Protein AF-A0A956MK33-F1 (afdb_monomer)

Foldseek 3Di:
DDAFDADDPPQGDDRDDDDDDWDKDKDWDQDPQRKIKMKIKTRPVFDADPDQWFPPVCCPDPRTDNRSDDDHNGTMDIDIDMDHDDDD

Sequence (88 aa):
PMRLPSYPAPFERPERSPTFTLHDVRLAWRLPQESELYLAIANVLDHVQPSPLVDPERPFGDAFDTSYVYGPLRGRSLRLGLRHGVAR

Radius of gyration: 20.23 Å; Cα contacts (8 Å, |Δi|>4): 147; chains: 1; bounding box: 44×23×55 Å

pLDDT: mean 94.56, std 5.62, range [61.53, 98.19]

Structure (mmCIF, N/CA/C/O backbone):
data_AF-A0A956MK33-F1
#
_entry.id   AF-A0A956MK33-F1
#
loop_
_atom_site.group_PDB
_atom_site.id
_atom_site.type_symbol
_atom_site.label_atom_id
_atom_site.label_alt_id
_atom_site.label_comp_id
_atom_site.label_asym_id
_atom_site.label_entity_id
_atom_site.label_seq_id
_atom_site.pdbx_PDB_ins_code
_atom_site.Cartn_x
_atom_site.Cartn_y
_atom_site.Cartn_z
_atom_site.occupancy
_atom_site.B_iso_or_equiv
_atom_site.auth_seq_id
_atom_site.auth_comp_id
_atom_site.auth_asym_id
_atom_site.auth_atom_id
_atom_site.pdbx_PDB_model_num
ATOM 1 N N . PRO A 1 1 ? 11.879 -11.308 -2.415 1.00 88.56 1 PRO A N 1
ATOM 2 C CA . PRO A 1 1 ? 11.578 -10.425 -3.571 1.00 88.56 1 PRO A CA 1
ATOM 3 C C . PRO A 1 1 ? 10.938 -11.239 -4.704 1.00 88.56 1 PRO A C 1
ATOM 5 O O . PRO A 1 1 ? 11.461 -12.296 -5.061 1.00 88.56 1 PRO A O 1
ATOM 8 N N . MET A 1 2 ? 9.792 -10.778 -5.205 1.00 94.56 2 MET A N 1
ATOM 9 C CA . MET A 1 2 ? 9.030 -11.410 -6.290 1.00 94.56 2 MET A CA 1
ATOM 10 C C . MET A 1 2 ? 9.723 -11.163 -7.637 1.00 94.56 2 MET A C 1
ATOM 12 O O . MET A 1 2 ? 10.302 -10.095 -7.828 1.00 94.56 2 MET A O 1
ATOM 16 N N . ARG A 1 3 ? 9.688 -12.135 -8.558 1.00 96.12 3 ARG A N 1
ATOM 17 C CA . ARG A 1 3 ? 10.132 -11.931 -9.948 1.00 96.12 3 ARG A CA 1
ATOM 18 C C . ARG A 1 3 ? 9.043 -11.182 -10.719 1.00 96.12 3 ARG A C 1
ATOM 20 O O . ARG A 1 3 ? 7.877 -11.546 -10.604 1.00 96.12 3 ARG A O 1
ATOM 27 N N . LEU A 1 4 ? 9.436 -10.177 -11.490 1.00 96.19 4 LEU A N 1
ATOM 28 C CA . LEU A 1 4 ? 8.549 -9.326 -12.278 1.00 96.19 4 LEU A CA 1
ATOM 29 C C . LEU A 1 4 ? 8.790 -9.522 -13.781 1.00 96.19 4 LEU A C 1
ATOM 31 O O . LEU A 1 4 ? 9.856 -10.020 -14.159 1.00 96.19 4 LEU A O 1
ATOM 35 N N . PRO A 1 5 ? 7.803 -9.180 -14.627 1.00 94.75 5 PRO A N 1
ATOM 36 C CA . PRO A 1 5 ? 7.975 -9.170 -16.073 1.00 94.75 5 PRO A CA 1
ATOM 37 C C . PRO A 1 5 ? 9.134 -8.268 -16.506 1.00 94.75 5 PRO A C 1
ATOM 39 O O . PRO A 1 5 ? 9.446 -7.273 -15.851 1.00 94.75 5 PRO A O 1
ATOM 42 N N . SER A 1 6 ? 9.752 -8.637 -17.623 1.00 94.88 6 SER A N 1
ATOM 43 C CA . SER A 1 6 ? 10.762 -7.834 -18.304 1.00 94.88 6 SER A CA 1
ATOM 44 C C . SER A 1 6 ? 10.101 -7.115 -19.474 1.00 94.88 6 SER A C 1
ATOM 46 O O . SER A 1 6 ? 9.261 -7.704 -20.158 1.00 94.88 6 SER A O 1
ATOM 48 N N . TYR A 1 7 ? 10.478 -5.863 -19.701 1.00 94.62 7 TYR A N 1
ATOM 49 C CA . TYR A 1 7 ? 9.939 -5.037 -20.777 1.00 94.62 7 TYR A CA 1
ATOM 50 C C . TYR A 1 7 ? 11.086 -4.432 -21.585 1.00 94.62 7 TYR A C 1
ATOM 52 O O . TYR A 1 7 ? 12.077 -4.010 -20.988 1.00 94.62 7 TYR A O 1
ATOM 60 N N . PRO A 1 8 ? 10.966 -4.357 -22.921 1.00 93.75 8 PRO A N 1
ATOM 61 C CA . PRO A 1 8 ? 11.950 -3.675 -23.751 1.00 93.75 8 PRO A CA 1
ATOM 62 C C . PRO A 1 8 ? 11.869 -2.149 -23.584 1.00 93.75 8 PRO A C 1
ATOM 64 O O . PRO A 1 8 ? 10.867 -1.608 -23.103 1.00 93.75 8 PRO A O 1
ATOM 67 N N . ALA A 1 9 ? 12.905 -1.441 -24.045 1.00 93.62 9 ALA A N 1
ATOM 68 C CA . ALA A 1 9 ? 12.891 0.016 -24.146 1.00 93.62 9 ALA A CA 1
ATOM 69 C C . ALA A 1 9 ? 11.630 0.519 -24.889 1.00 93.62 9 ALA A C 1
ATOM 71 O O . ALA A 1 9 ? 11.250 -0.066 -25.908 1.00 93.62 9 ALA A O 1
ATOM 72 N N . PRO A 1 10 ? 10.978 1.604 -24.427 1.00 92.44 10 PRO A N 1
ATOM 73 C CA . PRO A 1 10 ? 11.374 2.496 -23.330 1.00 92.44 10 PRO A CA 1
ATOM 74 C C . PRO A 1 10 ? 10.815 2.100 -21.948 1.00 92.44 10 PRO A C 1
ATOM 76 O O . PRO A 1 10 ? 10.948 2.867 -20.998 1.00 92.44 10 PRO A O 1
ATOM 79 N N . PHE A 1 11 ? 10.166 0.941 -21.815 1.00 94.50 11 PHE A N 1
ATOM 80 C CA . PHE A 1 11 ? 9.425 0.551 -20.609 1.00 94.50 11 PHE A CA 1
ATOM 81 C C . PHE A 1 11 ? 10.233 -0.301 -19.627 1.00 94.50 11 PHE A C 1
ATOM 83 O O . PHE A 1 11 ? 9.650 -0.936 -18.749 1.00 94.50 11 PHE A O 1
ATOM 90 N N . GLU A 1 12 ? 11.558 -0.313 -19.760 1.00 94.38 12 GLU A N 1
ATOM 91 C CA . GLU A 1 12 ? 12.459 -1.069 -18.894 1.00 94.38 12 GLU A CA 1
ATOM 92 C C . GLU A 1 12 ? 12.217 -0.747 -17.413 1.00 94.38 12 GLU A C 1
ATOM 94 O O . GLU A 1 12 ? 12.150 0.412 -16.992 1.00 94.38 12 GLU A O 1
ATOM 99 N N . ARG A 1 13 ? 12.070 -1.801 -16.607 1.00 93.69 13 ARG A N 1
ATOM 100 C CA . ARG A 1 13 ? 11.801 -1.730 -15.168 1.00 93.69 13 ARG A CA 1
ATOM 101 C C . ARG A 1 13 ? 12.519 -2.874 -14.442 1.00 93.69 13 ARG A C 1
ATOM 103 O O . ARG A 1 13 ? 12.865 -3.871 -15.075 1.00 93.69 13 ARG A O 1
ATOM 110 N N . PRO A 1 14 ? 12.747 -2.768 -13.120 1.00 95.38 14 PRO A N 1
ATOM 111 C CA . PRO A 1 14 ? 13.367 -3.844 -12.352 1.00 95.38 14 PRO A CA 1
ATOM 112 C C . PRO A 1 14 ? 12.617 -5.184 -12.455 1.00 95.38 14 PRO A C 1
ATOM 114 O O . PRO A 1 14 ? 11.450 -5.290 -12.102 1.00 95.38 14 PRO A O 1
ATOM 117 N N . GLU A 1 15 ? 13.315 -6.263 -12.809 1.00 96.44 15 GLU A N 1
ATOM 118 C CA . GLU A 1 15 ? 12.725 -7.616 -12.893 1.00 96.44 15 GLU A CA 1
ATOM 119 C C . GLU A 1 15 ? 12.513 -8.289 -11.521 1.00 96.44 15 GLU A C 1
ATOM 121 O O . GLU A 1 15 ? 12.156 -9.469 -11.419 1.00 96.44 15 GLU A O 1
ATOM 126 N N . ARG A 1 16 ? 12.771 -7.566 -10.428 1.00 97.06 16 ARG A N 1
ATOM 127 C CA . ARG A 1 16 ? 12.547 -8.028 -9.057 1.00 97.06 16 ARG A CA 1
ATOM 128 C C . ARG A 1 16 ? 11.935 -6.925 -8.216 1.00 97.06 16 ARG A C 1
ATOM 130 O O . ARG A 1 16 ? 12.390 -5.785 -8.249 1.00 97.06 16 ARG A O 1
ATOM 137 N N . SER A 1 17 ? 10.947 -7.297 -7.408 1.00 96.56 17 SER A N 1
ATOM 138 C CA . SER A 1 17 ? 10.330 -6.370 -6.467 1.00 96.56 17 SER A CA 1
ATOM 139 C C . SER A 1 17 ? 11.343 -5.914 -5.409 1.00 96.56 17 SER A C 1
ATOM 141 O O . SER A 1 17 ? 12.173 -6.726 -4.970 1.00 96.56 17 SER A O 1
ATOM 143 N N . PRO A 1 18 ? 11.240 -4.668 -4.914 1.00 96.19 18 PRO A N 1
ATOM 144 C CA . PRO A 1 18 ? 11.896 -4.306 -3.668 1.00 96.19 18 PRO A CA 1
ATOM 145 C C . PRO A 1 18 ? 11.381 -5.198 -2.532 1.00 96.19 18 PRO A C 1
ATOM 147 O O . PRO A 1 18 ? 10.287 -5.774 -2.598 1.00 96.19 18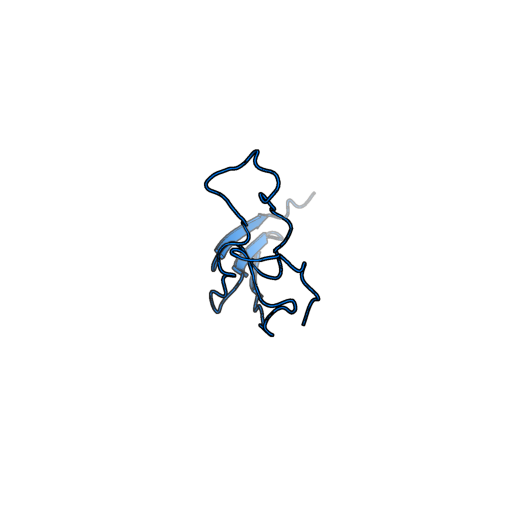 PRO A O 1
ATOM 150 N N . THR A 1 19 ? 12.177 -5.321 -1.476 1.00 96.06 19 THR A N 1
ATOM 151 C CA . THR A 1 19 ? 11.708 -5.904 -0.219 1.00 96.06 19 THR A CA 1
ATOM 152 C C . THR A 1 19 ? 10.967 -4.823 0.554 1.00 96.06 19 THR A C 1
ATOM 154 O O . THR A 1 19 ? 11.505 -3.743 0.779 1.00 96.06 19 THR A O 1
ATOM 157 N N . PHE A 1 20 ? 9.742 -5.117 0.968 1.00 95.56 20 PHE A N 1
ATOM 158 C CA . PHE A 1 20 ? 8.921 -4.237 1.790 1.00 95.56 20 PHE A CA 1
ATOM 159 C C . PHE A 1 20 ? 8.192 -5.066 2.848 1.00 95.56 20 PHE A C 1
ATOM 161 O O . PHE A 1 20 ? 8.149 -6.296 2.775 1.00 95.56 20 PHE A O 1
ATOM 168 N N . THR A 1 21 ? 7.623 -4.390 3.838 1.00 96.50 21 THR A N 1
ATOM 169 C CA . THR A 1 21 ? 6.834 -5.006 4.904 1.00 96.50 21 THR A CA 1
ATOM 170 C C . THR A 1 21 ? 5.488 -4.307 5.007 1.00 96.50 21 THR A C 1
ATOM 172 O O . THR A 1 21 ? 5.384 -3.093 4.835 1.00 96.50 21 THR A O 1
ATOM 175 N N . LEU A 1 22 ? 4.446 -5.086 5.28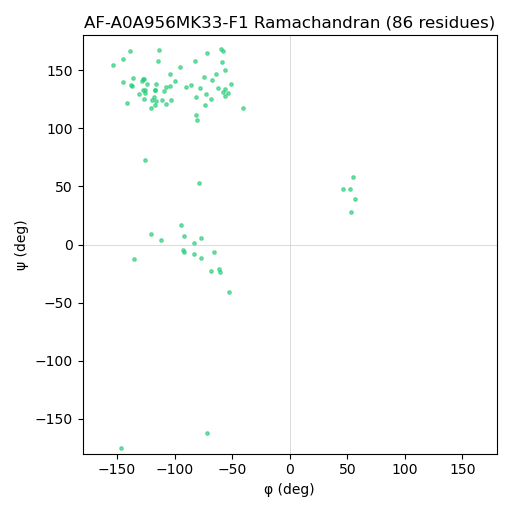0 1.00 97.44 22 LEU A N 1
ATOM 176 C CA . LEU A 1 22 ? 3.106 -4.579 5.549 1.00 97.44 22 LEU A CA 1
ATOM 177 C C . LEU A 1 22 ? 2.735 -4.950 6.972 1.00 97.44 22 LEU A C 1
ATOM 179 O O . LEU A 1 22 ? 2.937 -6.084 7.401 1.00 97.44 22 LEU A O 1
ATOM 183 N N . HIS A 1 23 ? 2.211 -3.968 7.692 1.00 98.12 23 HIS A N 1
ATOM 184 C CA . HIS A 1 23 ? 1.806 -4.116 9.077 1.00 98.12 23 HIS A CA 1
ATOM 185 C C . HIS A 1 23 ? 0.322 -3.802 9.161 1.00 98.12 23 HIS A C 1
ATOM 187 O O . HIS A 1 23 ? -0.083 -2.669 8.888 1.00 98.12 23 HIS A O 1
ATOM 193 N N . ASP A 1 24 ? -0.454 -4.803 9.554 1.00 98.06 24 ASP A N 1
ATOM 194 C CA . ASP A 1 24 ? -1.888 -4.696 9.774 1.00 98.06 24 ASP A CA 1
ATOM 195 C C . ASP A 1 24 ? -2.170 -4.975 11.249 1.00 98.06 24 ASP A C 1
ATOM 197 O O . ASP A 1 24 ? -1.659 -5.934 11.828 1.00 98.06 24 ASP A O 1
ATOM 201 N N . VAL A 1 25 ? -2.984 -4.127 11.870 1.00 98.12 25 VAL A N 1
ATOM 202 C CA . VAL A 1 25 ? -3.310 -4.198 13.295 1.00 98.12 25 VAL A CA 1
ATOM 203 C C . VAL A 1 25 ? -4.820 -4.189 13.455 1.00 98.12 25 VAL A C 1
ATOM 205 O O . VAL A 1 25 ? -5.509 -3.353 12.872 1.00 98.12 25 VAL A O 1
ATOM 208 N N . ARG A 1 26 ? -5.347 -5.094 14.284 1.00 97.75 26 ARG A N 1
ATOM 209 C CA . ARG A 1 26 ? -6.746 -5.087 14.718 1.00 97.75 26 ARG A CA 1
ATOM 210 C C . ARG A 1 26 ? -6.812 -5.120 16.238 1.00 97.75 26 ARG A C 1
ATOM 212 O O . ARG A 1 26 ? -6.276 -6.027 16.864 1.00 97.75 26 ARG A O 1
ATOM 219 N N . LEU A 1 27 ? -7.521 -4.151 16.798 1.00 97.69 27 LEU A N 1
ATOM 220 C CA . LEU A 1 27 ? -7.882 -4.070 18.205 1.00 97.69 27 LEU A CA 1
ATOM 221 C C . LEU A 1 27 ? -9.372 -4.371 18.334 1.00 97.69 27 LEU A C 1
ATOM 223 O O . LEU A 1 27 ? -10.172 -3.888 17.533 1.00 97.69 27 LEU A O 1
ATOM 227 N N . ALA A 1 28 ? -9.738 -5.189 19.314 1.00 96.75 28 ALA A N 1
ATOM 228 C CA . ALA A 1 28 ? -11.120 -5.552 19.580 1.00 96.75 28 ALA A CA 1
ATOM 229 C C . ALA A 1 28 ? -11.394 -5.513 21.084 1.00 96.75 28 ALA A C 1
ATOM 231 O O . ALA A 1 28 ? -10.598 -6.008 21.883 1.00 96.75 28 ALA A O 1
ATOM 232 N N . TRP A 1 29 ? -12.534 -4.941 21.452 1.00 96.62 29 TRP A N 1
ATOM 233 C CA . TRP A 1 29 ? -13.014 -4.823 22.819 1.00 96.62 29 TRP A CA 1
ATOM 234 C C . TRP A 1 29 ? -14.307 -5.611 22.950 1.00 96.62 29 TRP A C 1
ATOM 236 O O . TRP A 1 29 ? -15.268 -5.362 22.220 1.00 96.62 29 TRP A O 1
ATOM 246 N N . ARG A 1 30 ? -14.328 -6.557 23.894 1.00 95.19 30 ARG A N 1
ATOM 247 C CA . ARG A 1 30 ? -15.551 -7.270 24.267 1.00 95.19 30 ARG A CA 1
ATOM 248 C C . ARG A 1 30 ? -16.448 -6.332 25.065 1.00 95.19 30 ARG A C 1
ATOM 250 O O . ARG A 1 30 ? -15.999 -5.705 26.022 1.00 95.19 30 ARG A O 1
ATOM 257 N N . LEU A 1 31 ? -17.699 -6.254 24.649 1.00 91.69 31 LEU A N 1
ATOM 258 C CA . LEU A 1 31 ? -18.764 -5.468 25.251 1.00 91.69 31 LEU A CA 1
ATOM 259 C C . LEU A 1 31 ? -19.828 -6.415 25.843 1.00 91.69 31 LEU A C 1
ATOM 261 O O . LEU A 1 31 ? -19.814 -7.615 25.556 1.00 91.69 31 LEU A O 1
ATOM 265 N N . PRO A 1 32 ? -20.764 -5.901 26.662 1.00 89.94 32 PRO A N 1
ATOM 266 C CA . PRO A 1 32 ? -21.920 -6.669 27.125 1.00 89.94 32 PRO A CA 1
ATOM 267 C C . PRO A 1 32 ? -22.786 -7.206 25.972 1.00 89.94 32 PRO A C 1
ATOM 269 O O . PRO A 1 32 ? -22.654 -6.778 24.826 1.00 89.94 32 PRO A O 1
ATOM 272 N N . GLN A 1 33 ? -23.688 -8.142 26.285 1.00 87.62 33 GLN A N 1
ATOM 273 C CA . GLN A 1 33 ? -24.591 -8.780 25.312 1.00 87.62 33 GLN A CA 1
ATOM 274 C C . GLN A 1 33 ? -23.851 -9.366 24.095 1.00 87.62 33 GLN A C 1
ATOM 276 O O . GLN A 1 33 ? -24.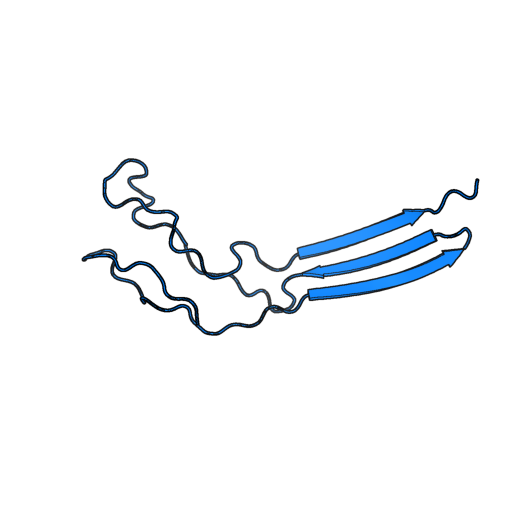209 -9.082 22.954 1.00 87.62 33 GLN A O 1
ATOM 281 N N . GLU A 1 34 ? -22.770 -10.119 24.335 1.00 89.19 34 GLU A N 1
ATOM 282 C CA . GLU A 1 34 ? -21.994 -10.796 23.277 1.00 89.19 34 GLU A CA 1
ATOM 283 C C . GLU A 1 34 ? -21.540 -9.855 22.141 1.00 89.19 34 GLU A C 1
ATOM 285 O O . GLU A 1 34 ? -21.374 -10.254 20.985 1.00 89.19 34 GLU A O 1
ATOM 290 N N . SER A 1 35 ? -21.363 -8.570 22.457 1.00 92.75 35 SER A N 1
ATOM 291 C CA . SER A 1 35 ? -21.003 -7.547 21.481 1.00 92.75 35 SER A CA 1
ATOM 292 C C . SER A 1 35 ? -19.492 -7.313 21.456 1.00 92.75 35 SER A C 1
ATOM 294 O O . SER A 1 35 ? -18.787 -7.527 22.437 1.00 92.75 35 SER A O 1
ATOM 296 N N . GLU A 1 36 ? -18.960 -6.867 20.324 1.00 96.06 36 GLU A N 1
ATOM 297 C CA . GLU A 1 36 ? -17.542 -6.566 20.137 1.00 96.06 36 GLU A CA 1
ATOM 298 C C . GLU A 1 36 ? -17.386 -5.313 19.277 1.00 96.06 36 GLU A C 1
ATOM 300 O O . GLU A 1 36 ? -17.832 -5.276 18.130 1.00 96.06 36 GLU A O 1
ATOM 305 N N . LEU A 1 37 ? -16.715 -4.298 19.813 1.00 96.56 37 LEU A N 1
ATOM 306 C CA . LEU A 1 37 ? -16.246 -3.153 19.036 1.00 96.56 37 LEU A CA 1
ATOM 307 C C . LEU A 1 37 ? -14.840 -3.464 18.532 1.00 96.56 37 LEU A C 1
ATOM 309 O O . LEU A 1 37 ? -14.011 -3.944 19.302 1.00 96.56 37 LEU A O 1
ATOM 313 N N . TYR A 1 38 ? -14.536 -3.176 17.272 1.00 97.44 38 TYR A N 1
ATOM 314 C CA . TYR A 1 38 ? -13.191 -3.347 16.737 1.00 97.44 38 TYR A CA 1
ATOM 315 C C . TYR A 1 38 ? -12.739 -2.167 15.884 1.00 97.44 38 TYR A C 1
ATOM 317 O O . TYR A 1 38 ? -13.503 -1.591 15.111 1.00 97.44 38 TYR A O 1
ATOM 325 N N . LEU A 1 39 ? -11.452 -1.861 16.001 1.00 98.12 39 LEU A N 1
ATOM 326 C CA . LEU A 1 39 ? -10.715 -0.910 15.186 1.00 98.12 39 LEU A CA 1
ATOM 327 C C . LEU A 1 39 ? -9.614 -1.674 14.452 1.00 98.12 39 LEU A C 1
ATOM 329 O O . LEU A 1 39 ? -8.825 -2.379 15.076 1.00 98.12 39 LEU A O 1
ATOM 333 N N . ALA A 1 40 ? -9.543 -1.546 13.135 1.00 98.12 40 ALA A N 1
ATOM 334 C CA . ALA A 1 40 ? -8.509 -2.159 12.319 1.00 98.12 40 ALA A CA 1
ATOM 335 C C . ALA A 1 40 ? -7.813 -1.109 11.454 1.00 98.12 40 ALA A C 1
ATOM 337 O O . ALA A 1 40 ? -8.464 -0.302 10.794 1.00 98.12 40 ALA A O 1
ATOM 338 N N . ILE A 1 41 ? -6.487 -1.151 11.437 1.00 98.19 41 ILE A N 1
ATOM 339 C CA . ILE A 1 41 ? -5.630 -0.344 10.575 1.00 98.19 41 ILE A CA 1
ATOM 340 C C . ILE A 1 41 ? -4.877 -1.321 9.682 1.00 98.19 41 ILE A C 1
ATOM 342 O O . ILE A 1 41 ? -4.163 -2.180 10.193 1.00 98.19 41 ILE A O 1
ATOM 346 N N . ALA A 1 42 ? -5.038 -1.207 8.367 1.00 98.06 42 ALA A N 1
ATOM 347 C CA . ALA A 1 42 ? -4.207 -1.941 7.417 1.00 98.06 42 ALA A CA 1
ATOM 348 C C . ALA A 1 42 ? -3.174 -1.003 6.795 1.00 98.06 42 ALA A C 1
ATOM 350 O O . ALA A 1 42 ? -3.471 0.176 6.584 1.00 98.06 42 ALA A O 1
ATOM 351 N N . ASN A 1 43 ? -1.996 -1.536 6.481 1.00 97.88 43 ASN A N 1
ATOM 352 C CA . ASN A 1 43 ? -0.865 -0.801 5.932 1.00 97.88 43 ASN A CA 1
ATOM 353 C C . ASN A 1 43 ? -0.464 0.394 6.822 1.00 97.88 43 ASN A C 1
ATOM 355 O O . ASN A 1 43 ? -0.485 1.547 6.400 1.00 97.88 43 ASN A O 1
ATOM 359 N N . VAL A 1 44 ? -0.124 0.124 8.089 1.00 97.88 44 VAL A N 1
ATOM 360 C CA . VAL A 1 44 ? 0.206 1.152 9.102 1.00 97.88 44 VAL A CA 1
ATOM 361 C C . VAL A 1 44 ? 1.291 2.122 8.612 1.00 97.88 44 VAL A C 1
ATOM 363 O O . VAL A 1 44 ? 1.164 3.330 8.817 1.00 97.88 44 VAL A O 1
ATOM 366 N N . LEU A 1 45 ? 2.314 1.606 7.922 1.00 97.56 45 LEU A N 1
ATOM 367 C CA . LEU A 1 45 ? 3.439 2.384 7.389 1.00 97.56 45 LEU A CA 1
ATOM 368 C C . LEU A 1 45 ? 3.154 3.061 6.036 1.00 97.56 45 LEU A C 1
ATOM 370 O O . LEU A 1 45 ? 4.039 3.720 5.506 1.00 97.56 45 LEU A O 1
ATOM 374 N N . ASP A 1 46 ? 1.942 2.913 5.493 1.00 97.31 46 ASP A N 1
ATOM 375 C CA . ASP A 1 46 ? 1.496 3.540 4.242 1.00 97.31 46 ASP A CA 1
ATOM 376 C C . ASP A 1 46 ? 2.380 3.220 3.023 1.00 97.31 46 ASP A C 1
ATOM 378 O O . ASP A 1 46 ? 2.659 4.067 2.176 1.00 97.31 46 ASP A O 1
ATOM 382 N N . HIS A 1 47 ? 2.848 1.973 2.925 1.00 97.56 47 HIS A N 1
ATOM 383 C CA . HIS A 1 47 ? 3.624 1.534 1.772 1.00 97.56 47 HIS A CA 1
ATOM 384 C C . HIS A 1 47 ? 2.710 1.358 0.558 1.00 97.56 47 HIS A C 1
ATOM 386 O O . HIS A 1 47 ? 1.794 0.533 0.580 1.00 97.56 47 HIS A O 1
ATOM 392 N N . VAL A 1 48 ? 2.977 2.102 -0.512 1.00 97.62 48 VAL A N 1
ATOM 393 C CA . VAL A 1 48 ? 2.245 2.007 -1.778 1.00 97.62 48 VAL A CA 1
ATOM 394 C C . VAL A 1 48 ? 3.241 1.767 -2.895 1.00 97.62 48 VAL A C 1
ATOM 396 O O . VAL A 1 48 ? 4.253 2.461 -3.013 1.00 97.62 48 VAL A O 1
ATOM 399 N N . GLN A 1 49 ? 2.959 0.763 -3.714 1.00 96.00 49 GLN A N 1
ATOM 400 C CA . GLN A 1 49 ? 3.739 0.513 -4.909 1.00 96.00 49 GLN A CA 1
ATOM 401 C C . GLN A 1 49 ? 3.533 1.674 -5.925 1.00 96.00 49 GLN A C 1
ATOM 403 O O . GLN A 1 49 ? 2.404 2.134 -6.105 1.00 96.00 49 GLN A O 1
ATOM 408 N N . PRO A 1 50 ? 4.584 2.111 -6.650 1.00 94.25 50 PRO A N 1
ATOM 409 C CA . PRO A 1 50 ? 4.463 2.998 -7.813 1.00 94.25 50 PRO A CA 1
ATOM 410 C C . PRO A 1 50 ? 3.602 2.414 -8.945 1.00 94.25 50 PRO A C 1
ATOM 412 O O . PRO A 1 50 ? 3.308 1.223 -8.950 1.00 94.25 50 PRO A O 1
ATOM 415 N N . SER A 1 51 ? 3.239 3.233 -9.939 1.00 94.00 51 SER A N 1
ATOM 416 C CA . SER A 1 51 ? 2.315 2.843 -11.020 1.00 94.00 51 SER A CA 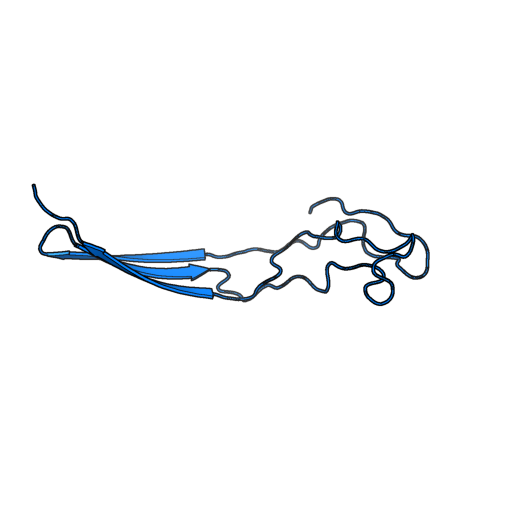1
ATOM 417 C C . SER A 1 51 ? 2.548 1.410 -11.543 1.00 94.00 51 SER A C 1
ATOM 419 O O . SER A 1 51 ? 3.622 1.122 -12.082 1.00 94.00 51 SER A O 1
ATOM 421 N N . PRO A 1 52 ? 1.557 0.506 -11.409 1.00 95.38 52 PRO A N 1
ATOM 422 C CA . PRO A 1 52 ? 1.668 -0.859 -11.916 1.00 95.38 52 PRO A CA 1
ATOM 423 C C . PRO A 1 52 ? 1.478 -0.931 -13.433 1.00 95.38 52 PRO A C 1
ATOM 425 O O . PRO A 1 52 ? 1.708 -1.977 -14.025 1.00 95.38 52 PRO A O 1
ATOM 428 N N . LEU A 1 53 ? 1.022 0.155 -14.060 1.00 96.00 53 LEU A N 1
ATOM 429 C CA . LEU A 1 53 ? 0.672 0.163 -15.471 1.00 96.00 53 LEU A CA 1
ATOM 430 C C . LEU A 1 53 ? 1.906 0.433 -16.326 1.00 96.00 53 LEU A C 1
ATOM 432 O O . LEU A 1 53 ? 2.715 1.317 -16.013 1.00 96.00 53 LEU A O 1
ATOM 436 N N . VAL A 1 54 ? 2.023 -0.320 -17.410 1.00 96.31 54 VAL A N 1
ATOM 437 C CA . VAL A 1 54 ? 2.945 -0.068 -18.518 1.00 96.31 54 VAL A CA 1
ATOM 438 C C . VAL A 1 54 ? 2.140 0.506 -19.681 1.00 96.31 54 VAL A C 1
ATOM 440 O O . VAL A 1 54 ? 1.033 0.041 -19.933 1.00 96.31 54 VAL A O 1
ATOM 443 N N . ASP A 1 55 ? 2.674 1.544 -20.331 1.00 95.81 55 ASP A N 1
ATOM 444 C CA . ASP A 1 55 ? 2.033 2.285 -21.435 1.00 95.81 55 ASP A CA 1
ATOM 445 C C . ASP A 1 55 ? 0.552 2.672 -21.190 1.00 95.81 55 ASP A C 1
ATOM 447 O O . ASP A 1 55 ? -0.305 2.427 -22.046 1.00 95.81 55 ASP A O 1
ATOM 451 N N . PRO A 1 56 ? 0.191 3.243 -20.018 1.00 95.50 56 PRO A N 1
ATOM 452 C CA . PRO A 1 56 ? -1.204 3.562 -19.703 1.00 95.50 56 PRO A CA 1
ATOM 453 C C . PRO A 1 56 ? -1.843 4.574 -20.667 1.00 95.50 56 PRO A C 1
ATOM 455 O O . PRO A 1 56 ? -3.068 4.633 -20.763 1.00 95.50 56 PRO A O 1
ATOM 458 N N . GLU A 1 57 ? -1.043 5.366 -21.381 1.00 96.12 57 GLU A N 1
ATOM 459 C CA . GLU A 1 57 ? -1.498 6.331 -22.383 1.00 96.12 57 GLU A CA 1
ATOM 460 C C . GLU A 1 57 ? -2.094 5.653 -23.628 1.00 96.12 57 GLU A C 1
ATOM 462 O O . GLU A 1 57 ? -2.901 6.262 -24.335 1.00 96.12 57 GLU A O 1
ATOM 467 N N . ARG A 1 58 ? -1.729 4.392 -23.896 1.00 95.94 58 ARG A N 1
ATOM 468 C CA . ARG A 1 58 ? -2.229 3.589 -25.021 1.00 95.94 58 ARG A CA 1
ATOM 469 C C . ARG A 1 58 ? -2.800 2.263 -24.507 1.00 95.94 58 ARG A C 1
ATOM 471 O O . ARG A 1 58 ? -2.226 1.214 -24.771 1.00 95.94 58 ARG A O 1
ATOM 478 N N . PRO A 1 59 ? -3.975 2.27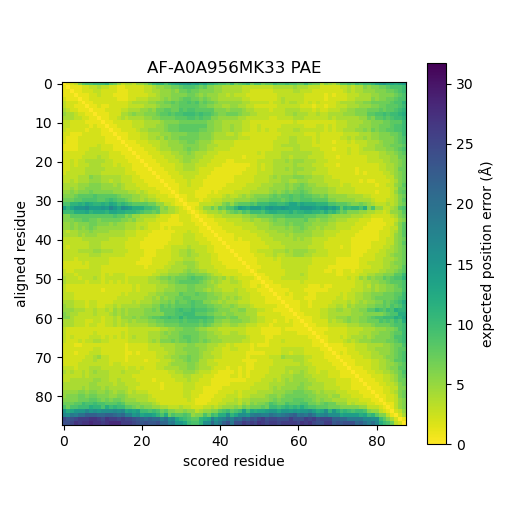0 -23.853 1.00 94.31 59 PRO A N 1
ATOM 479 C CA . PRO A 1 59 ? -4.531 1.104 -23.153 1.00 94.31 59 PRO A CA 1
ATOM 480 C C . PRO A 1 59 ? -4.919 -0.084 -24.053 1.00 94.31 59 PRO A C 1
ATOM 482 O O . PRO A 1 59 ? -5.302 -1.137 -23.556 1.00 94.31 59 PRO A O 1
ATOM 485 N N . PHE A 1 60 ? -4.844 0.086 -25.375 1.00 95.88 60 PHE A N 1
ATOM 486 C CA . PHE A 1 60 ? -5.072 -0.963 -26.373 1.00 95.88 60 PHE A CA 1
ATOM 487 C C . PHE A 1 60 ? -3.844 -1.204 -27.268 1.00 95.88 60 PHE A C 1
ATOM 489 O O . PHE A 1 60 ? -3.962 -1.866 -28.295 1.00 95.88 60 PHE A O 1
ATOM 496 N N . GLY A 1 61 ? -2.692 -0.612 -26.936 1.00 93.38 61 GLY A N 1
ATOM 497 C CA . GLY A 1 61 ? -1.439 -0.826 -27.654 1.00 93.38 61 GLY A CA 1
ATOM 498 C C . GLY A 1 61 ? -0.737 -2.107 -27.206 1.00 93.38 61 GLY A C 1
ATOM 499 O O . GLY A 1 61 ? -0.936 -2.572 -26.088 1.00 93.38 61 GLY A O 1
ATOM 500 N N . ASP A 1 62 ? 0.139 -2.639 -28.058 1.00 93.62 62 ASP A N 1
ATOM 501 C CA . ASP A 1 62 ? 0.840 -3.912 -27.820 1.00 93.62 62 ASP A CA 1
ATOM 502 C C . ASP A 1 62 ? 1.715 -3.918 -26.554 1.00 93.62 62 ASP A C 1
ATOM 504 O O . ASP A 1 62 ? 2.021 -4.978 -26.012 1.00 93.62 62 ASP A O 1
ATOM 508 N N . ALA A 1 63 ? 2.138 -2.737 -26.091 1.00 93.94 63 ALA A N 1
ATOM 509 C CA . ALA A 1 63 ? 2.968 -2.573 -24.902 1.00 93.94 63 ALA A CA 1
ATOM 510 C C . ALA A 1 63 ? 2.166 -2.329 -23.610 1.00 93.94 63 ALA A C 1
ATOM 512 O O . ALA A 1 63 ? 2.771 -2.263 -22.539 1.00 93.94 63 ALA A O 1
ATOM 513 N N . PHE A 1 64 ? 0.836 -2.184 -23.683 1.00 96.06 64 PHE A N 1
ATOM 514 C CA . PHE A 1 64 ? 0.013 -1.993 -22.493 1.00 96.06 64 PHE A CA 1
ATOM 515 C C . PHE A 1 64 ? -0.010 -3.261 -21.644 1.00 96.06 64 PHE A C 1
ATOM 517 O O . PHE A 1 64 ? -0.387 -4.336 -22.111 1.00 96.06 64 PHE A O 1
ATOM 524 N N . ASP A 1 65 ? 0.360 -3.123 -20.374 1.00 95.00 65 ASP A N 1
ATOM 525 C CA . ASP A 1 65 ? 0.378 -4.242 -19.439 1.00 95.00 65 ASP A CA 1
ATOM 526 C C . ASP A 1 65 ? -0.025 -3.798 -18.026 1.00 95.00 65 ASP A C 1
ATOM 528 O O . ASP A 1 65 ? 0.363 -2.736 -17.529 1.00 95.00 65 ASP A O 1
ATOM 532 N N . THR A 1 66 ? -0.808 -4.649 -17.366 1.00 94.56 66 THR A N 1
ATOM 533 C CA . THR A 1 66 ? -1.293 -4.489 -15.991 1.00 94.56 66 THR A CA 1
ATOM 534 C C . THR A 1 66 ? -0.688 -5.513 -15.027 1.00 94.56 66 THR A C 1
ATOM 536 O O . THR A 1 66 ? -1.098 -5.583 -13.869 1.00 94.56 66 THR A O 1
ATOM 539 N N . SER A 1 67 ? 0.243 -6.351 -15.489 1.00 94.06 67 SER A N 1
ATOM 540 C CA . SER A 1 67 ? 0.809 -7.470 -14.731 1.00 94.06 67 SER A CA 1
ATOM 541 C C . SER A 1 67 ? 1.958 -7.078 -13.793 1.00 94.06 67 SER A C 1
ATOM 543 O O . SER A 1 67 ? 2.357 -7.877 -12.943 1.00 94.06 67 SER A O 1
ATOM 545 N N . TYR A 1 68 ? 2.455 -5.838 -13.866 1.00 96.19 68 TYR A N 1
ATOM 546 C CA . TYR A 1 68 ? 3.557 -5.341 -13.035 1.00 96.19 68 TYR A CA 1
ATOM 547 C C . TYR A 1 68 ? 3.099 -4.957 -11.610 1.00 96.19 68 TYR A C 1
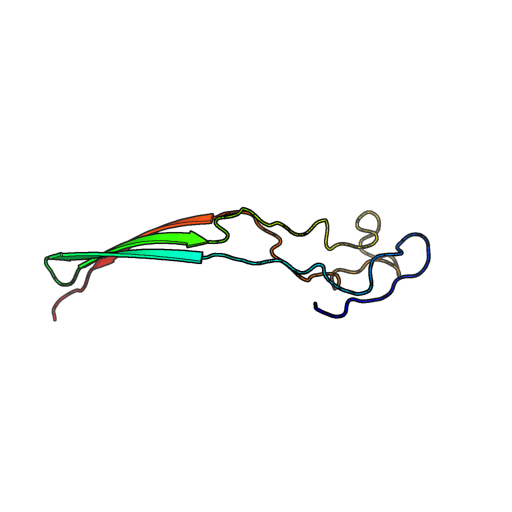ATOM 549 O O . TYR A 1 68 ? 3.331 -3.847 -11.134 1.00 96.19 68 TYR A O 1
ATOM 557 N N . VAL A 1 69 ? 2.424 -5.868 -10.902 1.00 96.38 69 VAL A N 1
ATOM 558 C CA . VAL A 1 69 ? 1.929 -5.683 -9.523 1.00 96.38 69 VAL A CA 1
ATOM 559 C C . VAL A 1 69 ? 2.709 -6.578 -8.558 1.00 96.38 69 VAL A C 1
ATOM 561 O O . VAL A 1 69 ? 2.756 -7.793 -8.720 1.00 96.38 69 VAL A O 1
ATOM 564 N N . TYR A 1 70 ? 3.300 -5.977 -7.527 1.00 95.88 70 TYR A N 1
ATOM 565 C CA . TYR A 1 70 ? 4.090 -6.642 -6.487 1.00 95.88 70 TYR A CA 1
ATOM 566 C C . TYR A 1 70 ? 3.783 -6.183 -5.056 1.00 95.88 70 TYR A C 1
ATOM 568 O O . TYR A 1 70 ? 4.235 -6.825 -4.110 1.00 95.88 70 TYR A O 1
ATOM 576 N N . GLY A 1 71 ? 3.055 -5.083 -4.873 1.00 96.25 71 GLY A N 1
ATOM 577 C CA . GLY A 1 71 ? 2.729 -4.506 -3.571 1.00 96.25 71 GLY A CA 1
ATOM 578 C C . GLY A 1 71 ? 1.350 -3.840 -3.549 1.00 96.25 71 GLY A C 1
ATOM 579 O O . GLY A 1 71 ? 0.597 -3.920 -4.522 1.00 96.25 71 GLY A O 1
ATOM 580 N N . PRO A 1 72 ? 0.977 -3.190 -2.432 1.00 97.06 72 PRO A N 1
ATOM 581 C CA . PRO A 1 72 ? -0.312 -2.521 -2.307 1.00 97.06 72 PRO A CA 1
ATOM 582 C C . PRO A 1 72 ? -0.470 -1.380 -3.310 1.00 97.06 72 PRO A C 1
ATOM 584 O O . PRO A 1 72 ? 0.401 -0.523 -3.429 1.00 97.06 72 PRO A O 1
ATOM 587 N N . LEU A 1 73 ? -1.632 -1.324 -3.960 1.00 96.12 73 LEU A N 1
ATOM 588 C CA . LEU A 1 73 ? -2.030 -0.210 -4.833 1.00 96.12 73 LEU A CA 1
ATOM 589 C C . LEU A 1 73 ? -2.815 0.878 -4.087 1.00 96.12 73 LEU A C 1
ATOM 591 O O . LEU A 1 73 ? -3.166 1.909 -4.655 1.00 96.12 73 LEU A O 1
ATOM 595 N N . ARG A 1 74 ? -3.142 0.627 -2.816 1.00 95.75 74 ARG A N 1
ATOM 596 C CA . ARG A 1 74 ? -3.845 1.552 -1.928 1.00 95.75 74 ARG A CA 1
ATOM 597 C C . ARG A 1 74 ? -3.037 1.728 -0.649 1.0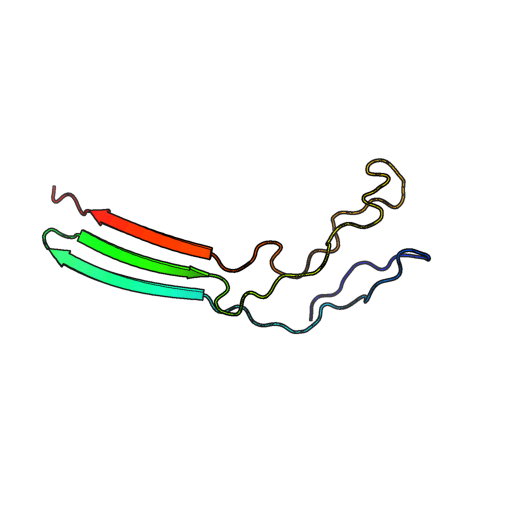0 95.75 74 ARG A C 1
ATOM 599 O O . ARG A 1 74 ? -2.445 0.768 -0.154 1.00 95.75 74 ARG A O 1
ATOM 606 N N . GLY A 1 75 ? -3.046 2.955 -0.139 1.00 97.19 75 GLY A N 1
ATOM 607 C CA . GLY A 1 75 ? -2.385 3.325 1.107 1.00 97.19 75 GLY A CA 1
ATOM 608 C C . GLY A 1 75 ? -3.075 2.777 2.353 1.00 97.19 75 GLY A C 1
ATOM 609 O O . GLY A 1 75 ? -3.888 1.846 2.305 1.00 97.19 75 GLY A O 1
ATOM 610 N N . ARG A 1 76 ? -2.737 3.380 3.488 1.00 98.00 76 ARG A N 1
ATOM 611 C CA . ARG A 1 76 ? -3.279 3.055 4.805 1.00 98.00 76 ARG A CA 1
ATOM 612 C C . ARG A 1 76 ? -4.800 3.151 4.813 1.00 98.00 76 ARG A C 1
ATOM 614 O O . ARG A 1 76 ? -5.381 4.137 4.365 1.00 98.00 76 ARG A O 1
ATOM 621 N N . SER A 1 77 ? -5.446 2.143 5.393 1.00 98.06 77 SER A N 1
ATOM 622 C CA . SER A 1 77 ? -6.899 2.136 5.581 1.00 98.06 77 SER A CA 1
ATOM 623 C C . SER A 1 77 ? -7.271 1.941 7.046 1.00 98.06 77 SER A C 1
ATOM 625 O O . SER A 1 77 ? -6.682 1.114 7.743 1.00 98.06 77 SER A O 1
ATOM 627 N N . LEU A 1 78 ? -8.267 2.704 7.498 1.00 98.00 78 LEU A N 1
ATOM 628 C CA . LEU A 1 78 ? -8.846 2.622 8.836 1.00 98.00 78 LEU A CA 1
ATOM 629 C C . LEU A 1 78 ? -10.254 2.034 8.735 1.00 98.00 78 LEU A C 1
ATOM 631 O O . LEU A 1 78 ? -11.056 2.465 7.909 1.00 98.00 78 LEU A O 1
ATOM 635 N N . ARG A 1 79 ? -10.562 1.057 9.583 1.00 98.06 79 ARG A N 1
ATOM 636 C CA . ARG A 1 79 ? -11.875 0.414 9.669 1.00 98.06 79 ARG A CA 1
ATOM 637 C C . ARG A 1 79 ? -12.327 0.376 11.121 1.00 98.06 79 ARG A C 1
ATOM 639 O O . ARG A 1 79 ? -11.590 -0.092 11.979 1.00 98.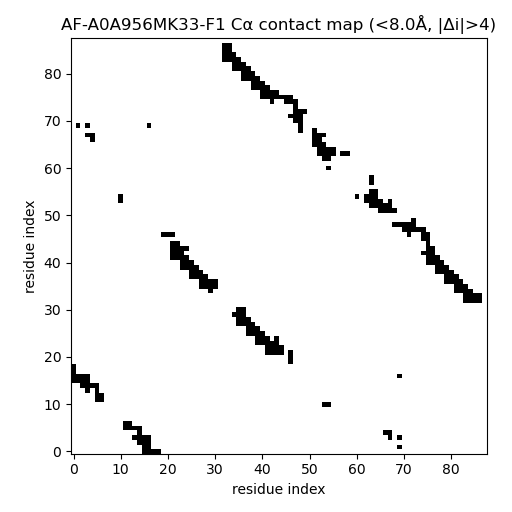06 79 ARG A O 1
ATOM 646 N N . LEU A 1 80 ? -13.550 0.825 11.374 1.00 97.75 80 LEU A N 1
ATOM 647 C CA . LEU A 1 80 ? -14.240 0.703 12.655 1.00 97.75 80 LEU A CA 1
ATOM 648 C C . LEU A 1 80 ? -15.465 -0.187 12.440 1.00 97.75 80 LEU A C 1
ATOM 650 O O . LEU A 1 80 ? -16.150 -0.041 11.428 1.00 97.75 80 LEU A O 1
ATOM 654 N N . GLY A 1 81 ? -15.749 -1.102 13.360 1.00 96.44 81 GLY A N 1
ATOM 655 C CA . GLY A 1 81 ? -16.956 -1.916 13.275 1.00 96.44 81 GLY A CA 1
ATOM 656 C C . GLY A 1 81 ? -17.441 -2.415 14.626 1.00 96.44 81 GLY A C 1
ATOM 657 O O . GLY A 1 81 ? -16.668 -2.551 15.568 1.00 96.44 81 GLY A O 1
ATOM 658 N N . LEU A 1 82 ? -18.742 -2.682 14.698 1.00 95.81 82 LEU A N 1
ATOM 659 C CA . LEU A 1 82 ? -19.430 -3.248 15.851 1.00 95.81 82 LEU A CA 1
ATOM 660 C C . LEU A 1 82 ? -20.057 -4.575 15.422 1.00 95.81 82 LEU A C 1
ATOM 662 O O . LEU A 1 82 ? -20.832 -4.620 14.467 1.00 95.81 82 LEU A O 1
ATOM 666 N N . ARG A 1 83 ? -19.735 -5.653 16.129 1.00 93.00 83 ARG A N 1
ATOM 667 C CA . ARG A 1 83 ? -20.416 -6.942 16.017 1.00 93.00 83 ARG A CA 1
ATOM 668 C C . ARG A 1 83 ? -21.342 -7.082 17.217 1.00 93.00 83 ARG A C 1
ATOM 670 O O . ARG A 1 83 ? -20.870 -6.984 18.340 1.00 93.00 83 ARG A O 1
ATOM 677 N N . HIS A 1 84 ? -22.629 -7.315 16.991 1.00 91.31 84 HIS A N 1
ATOM 678 C CA . HIS A 1 84 ? -23.597 -7.579 18.056 1.00 91.31 84 HIS A CA 1
ATOM 679 C C . HIS A 1 84 ? -23.992 -9.056 18.023 1.00 91.31 84 HIS A C 1
ATOM 681 O O . HIS A 1 84 ? -24.457 -9.545 16.991 1.00 91.31 84 HIS A O 1
ATOM 687 N N . GLY A 1 85 ? -23.763 -9.775 19.119 1.00 85.31 85 GLY A N 1
ATOM 688 C CA . GLY A 1 85 ? -24.242 -11.140 19.280 1.00 85.31 85 GLY A CA 1
ATOM 689 C C . GLY A 1 85 ? -25.702 -11.126 19.715 1.00 85.31 85 GLY A C 1
ATOM 690 O O . GLY A 1 85 ? -26.013 -10.724 20.830 1.00 85.31 85 GLY A O 1
ATOM 691 N N . VAL A 1 86 ? -26.609 -11.573 18.848 1.00 77.56 86 VAL A N 1
ATOM 692 C CA . VAL A 1 86 ? -28.004 -11.792 19.248 1.00 77.56 86 VAL A CA 1
ATOM 693 C C . VAL A 1 86 ? -28.063 -13.145 19.953 1.00 77.56 86 VAL A C 1
ATOM 695 O O . VAL A 1 86 ? -27.911 -14.184 19.307 1.00 77.56 86 VAL A O 1
ATOM 698 N N . ALA A 1 87 ? -28.223 -13.137 21.278 1.00 66.12 87 ALA A N 1
ATOM 699 C CA . ALA A 1 87 ? -28.548 -14.349 22.025 1.00 66.12 87 ALA A CA 1
ATOM 700 C C . ALA A 1 87 ? -29.867 -14.925 21.478 1.00 66.12 87 ALA A C 1
ATOM 702 O O . ALA A 1 87 ? -30.818 -14.172 21.259 1.00 66.12 87 ALA A O 1
ATOM 703 N N . ARG A 1 88 ? -29.889 -16.231 21.188 1.00 61.53 88 ARG A N 1
ATOM 704 C CA . ARG A 1 88 ? -31.114 -16.946 20.800 1.00 61.53 88 ARG A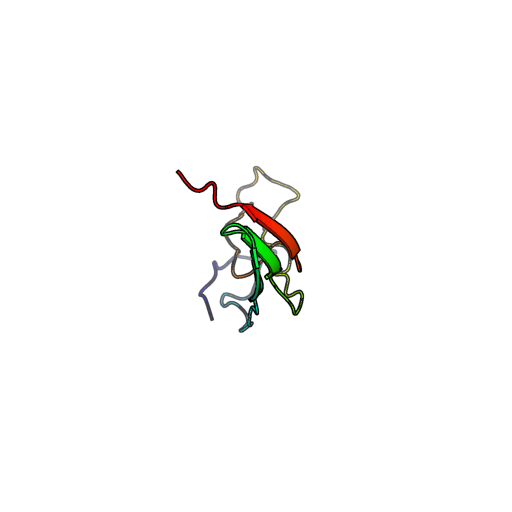 CA 1
ATOM 705 C C . ARG A 1 88 ? -32.017 -17.172 22.001 1.00 61.53 88 ARG A C 1
ATOM 707 O O . ARG A 1 88 ? -31.460 -17.453 23.085 1.00 61.53 88 ARG A O 1
#

Solvent-accessible surface area (backbone atoms only — not comparable to full-atom values): 5523 Å² total; per-residue (Å²): 108,53,82,44,73,79,48,65,86,92,61,60,60,72,46,49,44,77,84,83,84,80,46,69,49,76,49,75,44,84,47,75,72,68,19,35,43,34,44,35,37,38,31,73,83,46,60,55,52,72,85,38,60,35,52,70,92,40,78,85,43,96,70,40,42,76,77,58,68,86,62,42,88,56,59,57,44,81,46,77,50,76,48,76,43,78,82,129

Secondary structure (DSSP, 8-state):
--B-----TTS---SBPPP-----EEEEEEETTTEEEEEEEESTT--------BSTTSTTSTT-B-----S-SS--EEEEEEE-----

Mean predicted aligned error: 4.38 Å